Protein AF-A0A1M3MTK0-F1 (afdb_monomer)

Foldseek 3Di:
DDDDDDDDDDDDDDDDDDDDPDPPPPVPDPPPDPPDPDDDDQWDWDADVVQQKIFIWGQDPVGTDGPDMDHDQDFDQDPPRNVDTDRPPDD

Sequence (91 aa):
MPARVQGRQPRFAQPQRRGGSGARRRRSAPRGRGSAPPHEPSHVWFVDPEARTLEILEKDERGYRVFEVFSGDAKVRAVPFDAIELELWAR

Radius of gyration: 36.06 Å; Cα contacts (8 Å, |Δi|>4): 84; chains: 1; bounding box: 75×51×88 Å

Secondary structure (DSSP, 8-state):
-PPP--PPPPP----------------------PPPPPPPPSEEEEEETTTTEEEEEEE-SS-EEEEEEEETT-EE--TTSTTS-EETT--

Nearest PDB structures (foldseek):
  8ikr-assembly1_A  TM=8.269E-01  e=7.342E-01  Escherichia coli 908519
  5cj0-assembly1_A  TM=8.505E-01  e=1.961E+00  Homo sapiens
  1fu1-assembly1_B  TM=7.549E-01  e=1.413E+00  Homo sapiens
  5cj0-assembly1_B  TM=8.163E-01  e=2.548E+00  Homo sapiens

pLDDT: mean 78.26, std 20.33, range [39.72, 98.19]

Structure (mmCIF, N/CA/C/O backbone):
data_AF-A0A1M3MTK0-F1
#
_entry.id   AF-A0A1M3MTK0-F1
#
loop_
_atom_site.group_PDB
_atom_site.id
_atom_site.type_symbol
_atom_site.label_atom_id
_atom_site.label_alt_id
_atom_site.label_comp_id
_atom_site.label_asym_id
_atom_site.label_entity_id
_atom_site.label_seq_id
_atom_site.pdbx_PDB_ins_code
_atom_site.Cartn_x
_atom_site.Cartn_y
_atom_site.Cartn_z
_atom_site.occupancy
_atom_site.B_iso_or_equiv
_atom_site.auth_seq_id
_atom_site.auth_comp_id
_atom_site.auth_asym_id
_atom_site.auth_atom_id
_atom_site.pdbx_PDB_model_num
ATOM 1 N N . MET A 1 1 ? 53.070 -38.348 -68.704 1.00 45.06 1 MET A N 1
ATOM 2 C CA . MET A 1 1 ? 54.191 -38.696 -67.804 1.00 45.06 1 MET A CA 1
ATOM 3 C C . MET A 1 1 ? 54.779 -37.415 -67.202 1.00 45.06 1 MET A C 1
ATOM 5 O O . MET A 1 1 ? 55.651 -36.836 -67.836 1.00 45.06 1 MET A O 1
ATOM 9 N N . PRO A 1 2 ? 54.298 -36.895 -66.056 1.00 47.91 2 PRO A N 1
ATOM 10 C CA . PRO A 1 2 ? 54.937 -35.745 -65.415 1.00 47.91 2 PRO A CA 1
ATOM 11 C C . PRO A 1 2 ? 55.987 -36.191 -64.386 1.00 47.91 2 PRO A C 1
ATOM 13 O O . PRO A 1 2 ? 55.684 -36.894 -63.422 1.00 47.91 2 PRO A O 1
ATOM 16 N N . ALA A 1 3 ? 57.233 -35.771 -64.613 1.00 49.81 3 ALA A N 1
ATOM 17 C CA . ALA A 1 3 ? 58.346 -35.955 -63.695 1.00 49.81 3 ALA A CA 1
ATOM 18 C C . ALA A 1 3 ? 58.255 -34.968 -62.520 1.00 49.81 3 ALA A C 1
ATOM 20 O O . ALA A 1 3 ? 58.006 -33.775 -62.675 1.00 49.81 3 ALA A O 1
ATOM 21 N N . ARG A 1 4 ? 58.465 -35.525 -61.332 1.00 47.38 4 ARG A N 1
ATOM 22 C CA . ARG A 1 4 ? 58.443 -34.904 -60.010 1.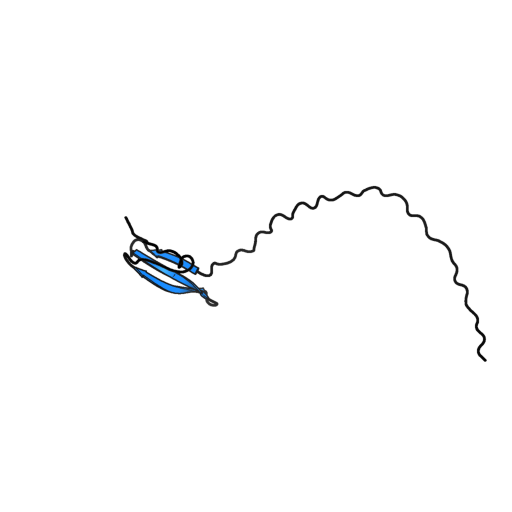00 47.38 4 ARG A CA 1
ATOM 23 C C . ARG A 1 4 ? 59.832 -34.328 -59.721 1.00 47.38 4 ARG A C 1
ATOM 25 O O . ARG A 1 4 ? 60.792 -35.089 -59.696 1.00 47.38 4 ARG A O 1
ATOM 32 N N . VAL A 1 5 ? 59.944 -33.034 -59.427 1.00 52.19 5 VAL A N 1
ATOM 33 C CA . VAL A 1 5 ? 61.136 -32.460 -58.777 1.00 52.19 5 VAL A CA 1
ATOM 34 C C . VAL A 1 5 ? 60.682 -31.682 -57.550 1.00 52.19 5 VAL A C 1
ATOM 36 O O . VAL A 1 5 ? 60.026 -30.649 -57.633 1.00 52.19 5 VAL A O 1
ATOM 39 N N . GLN A 1 6 ? 60.999 -32.262 -56.395 1.00 48.56 6 GLN A N 1
ATOM 40 C CA . GLN A 1 6 ? 60.775 -31.713 -55.065 1.00 48.56 6 GLN A CA 1
ATOM 41 C C . GLN A 1 6 ? 61.862 -30.674 -54.777 1.00 48.56 6 GLN A C 1
ATOM 43 O O . GLN A 1 6 ? 63.043 -31.006 -54.679 1.00 48.56 6 GLN A O 1
ATOM 48 N N . GLY A 1 7 ? 61.455 -29.413 -54.641 1.00 48.09 7 GLY A N 1
ATOM 49 C CA . GLY A 1 7 ? 62.309 -28.338 -54.149 1.00 48.09 7 GLY A CA 1
ATOM 50 C C . GLY A 1 7 ? 62.592 -28.513 -52.656 1.00 48.09 7 GLY A C 1
ATOM 51 O O . GLY A 1 7 ? 61.676 -28.561 -51.837 1.00 48.09 7 GLY A O 1
ATOM 52 N N . ARG A 1 8 ? 63.880 -28.632 -52.332 1.00 52.22 8 ARG A N 1
ATOM 53 C CA . ARG A 1 8 ? 64.480 -28.685 -50.993 1.00 52.22 8 ARG A CA 1
ATOM 54 C C . ARG A 1 8 ? 63.954 -27.572 -50.075 1.00 52.22 8 ARG A C 1
ATOM 56 O O . ARG A 1 8 ? 64.117 -26.397 -50.382 1.00 52.22 8 ARG A O 1
ATOM 63 N N . GLN A 1 9 ? 63.434 -27.944 -48.905 1.00 51.72 9 GLN A N 1
ATOM 64 C CA . GLN A 1 9 ? 63.292 -27.027 -47.770 1.00 51.72 9 GLN A CA 1
ATOM 65 C C . GLN A 1 9 ? 64.608 -26.985 -46.974 1.00 51.72 9 GLN A C 1
ATOM 67 O O . GLN A 1 9 ? 65.101 -28.051 -46.588 1.00 51.72 9 GLN A O 1
ATOM 72 N N . PRO A 1 10 ? 65.181 -25.809 -46.675 1.00 48.41 10 PRO A N 1
ATOM 73 C CA . PRO A 1 10 ? 66.220 -25.708 -45.664 1.00 48.41 10 PRO A CA 1
ATOM 74 C C . PRO A 1 10 ? 65.595 -25.789 -44.263 1.00 48.41 10 PRO A C 1
ATOM 76 O O . PRO A 1 10 ? 64.775 -24.965 -43.864 1.00 48.41 10 PRO A O 1
ATOM 79 N N . ARG A 1 11 ? 66.000 -26.827 -43.523 1.00 55.19 11 ARG A N 1
ATOM 80 C CA . ARG A 1 11 ? 65.937 -26.885 -42.056 1.00 55.19 11 ARG A CA 1
ATOM 81 C C . ARG A 1 11 ? 66.955 -25.900 -41.459 1.00 55.19 11 ARG A C 1
ATOM 83 O O . ARG A 1 11 ? 67.875 -25.489 -42.155 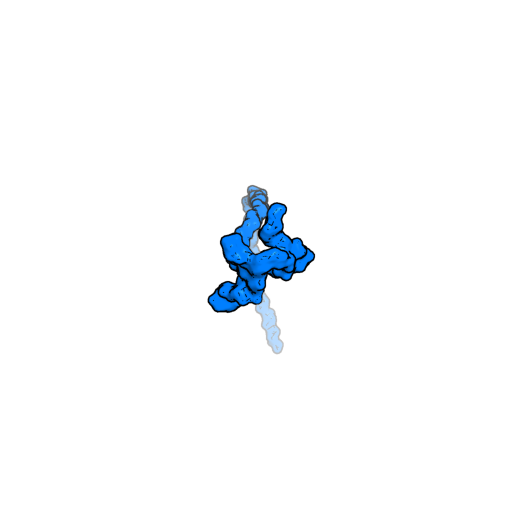1.00 55.19 11 ARG A O 1
ATOM 90 N N . PHE A 1 12 ? 66.819 -25.664 -40.150 1.00 39.72 12 PHE A N 1
ATOM 91 C CA . PHE A 1 12 ? 67.661 -24.854 -39.248 1.00 39.72 12 PHE A CA 1
ATOM 92 C C . PHE A 1 12 ? 67.242 -23.370 -39.199 1.00 39.72 12 PHE A C 1
ATOM 94 O O . PHE A 1 12 ? 67.114 -22.729 -40.225 1.00 39.72 12 PHE A O 1
ATOM 101 N N . ALA A 1 13 ? 66.977 -22.740 -38.055 1.00 45.19 13 ALA A N 1
ATOM 102 C CA . ALA A 1 13 ? 67.275 -23.086 -36.673 1.00 45.19 13 ALA A CA 1
ATOM 103 C C . ALA A 1 13 ? 66.264 -22.408 -35.731 1.00 45.19 13 ALA A C 1
ATOM 105 O O . ALA A 1 13 ? 65.878 -21.260 -35.936 1.00 45.19 13 ALA A O 1
ATOM 106 N N . GLN A 1 14 ? 65.875 -23.112 -34.668 1.00 57.56 14 GLN A N 1
ATOM 107 C CA . GLN A 1 14 ? 65.286 -22.500 -33.479 1.00 57.56 14 GLN A CA 1
ATOM 108 C C . GLN A 1 14 ? 66.411 -21.888 -32.631 1.00 57.56 14 GLN A C 1
ATOM 110 O O . GLN A 1 14 ? 67.320 -22.628 -32.245 1.00 57.56 14 GLN A O 1
ATOM 115 N N . PRO A 1 15 ? 66.344 -20.606 -32.237 1.00 48.72 15 PRO A N 1
ATOM 116 C CA . PRO A 1 15 ? 67.128 -20.109 -31.125 1.00 48.72 15 PRO A CA 1
ATOM 117 C C . PRO A 1 15 ? 66.302 -20.194 -29.838 1.00 48.72 15 PRO A C 1
ATOM 119 O O . PRO A 1 15 ? 65.356 -19.449 -29.607 1.00 48.72 15 PRO A O 1
ATOM 122 N N . GLN A 1 16 ? 66.698 -21.170 -29.027 1.0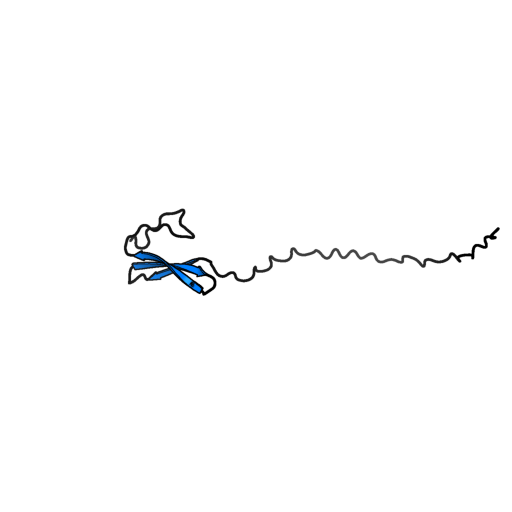0 56.69 16 GLN A N 1
ATOM 123 C CA . GLN A 1 16 ? 66.895 -21.088 -27.580 1.00 56.69 16 GLN A CA 1
ATOM 124 C C . GLN A 1 16 ? 65.833 -20.366 -26.735 1.00 56.69 16 GLN A C 1
ATOM 126 O O . GLN A 1 16 ? 65.831 -19.151 -26.547 1.00 56.69 16 GLN A O 1
ATOM 131 N N . ARG A 1 17 ? 65.048 -21.197 -26.043 1.00 51.78 17 ARG A N 1
ATOM 132 C CA . ARG A 1 17 ? 64.417 -20.855 -24.767 1.00 51.78 17 ARG A CA 1
ATOM 133 C C . ARG A 1 17 ? 65.504 -20.502 -23.749 1.00 51.78 17 ARG A C 1
ATOM 135 O O . ARG A 1 17 ? 66.167 -21.391 -23.221 1.00 51.78 17 ARG A O 1
ATOM 142 N N . ARG A 1 18 ? 65.660 -19.213 -23.446 1.00 47.06 18 ARG A N 1
ATOM 143 C CA . ARG A 1 18 ? 66.413 -18.735 -22.282 1.00 47.06 18 ARG A CA 1
ATOM 144 C C . ARG A 1 18 ? 65.448 -18.218 -21.219 1.00 47.06 18 ARG A C 1
ATOM 146 O O . ARG A 1 18 ? 64.670 -17.311 -21.471 1.00 47.06 18 ARG A O 1
ATOM 153 N N . GLY A 1 19 ? 65.534 -18.873 -20.062 1.00 43.41 19 GLY A N 1
ATOM 154 C CA . GLY A 1 19 ? 65.349 -18.372 -18.699 1.00 43.41 19 GLY A CA 1
ATOM 155 C C . GLY A 1 19 ? 64.366 -17.232 -18.443 1.00 43.41 19 GLY A C 1
ATOM 156 O O . GLY A 1 19 ? 64.584 -16.095 -18.838 1.00 43.41 19 GLY A O 1
ATOM 157 N N . GLY A 1 20 ? 63.369 -17.525 -17.614 1.00 44.94 20 GLY A N 1
ATOM 158 C CA . GLY A 1 20 ? 62.522 -16.509 -17.005 1.00 44.94 20 GLY A CA 1
ATOM 159 C C . GLY A 1 20 ? 61.643 -17.092 -15.914 1.00 44.94 20 GLY A C 1
ATOM 160 O O . GLY A 1 20 ? 60.422 -17.036 -16.008 1.00 44.94 20 GLY A O 1
ATOM 161 N N . SER A 1 21 ? 62.270 -17.703 -14.903 1.00 55.50 21 SER A N 1
ATOM 162 C CA . SER A 1 21 ? 61.618 -17.996 -13.627 1.00 55.50 21 SER A CA 1
ATOM 163 C C . SER A 1 21 ? 61.020 -16.704 -13.083 1.00 55.50 21 SER A C 1
ATOM 165 O O . SER A 1 21 ? 61.718 -15.723 -12.840 1.00 55.50 21 SER A O 1
ATOM 167 N N . GLY A 1 22 ? 59.701 -16.696 -12.968 1.00 49.72 22 GLY A N 1
ATOM 168 C CA . GLY A 1 22 ? 58.956 -15.505 -12.614 1.00 49.72 22 GLY A CA 1
ATOM 169 C C . GLY A 1 22 ? 57.468 -15.731 -12.758 1.00 49.72 22 GLY A C 1
ATOM 170 O O . GLY A 1 22 ? 56.758 -14.848 -13.232 1.00 49.72 22 GLY A O 1
ATOM 171 N N . ALA A 1 23 ? 56.976 -16.901 -12.338 1.00 54.91 23 ALA A N 1
ATOM 172 C CA . ALA A 1 23 ? 55.570 -17.054 -12.006 1.00 54.91 23 ALA A CA 1
ATOM 173 C C . ALA A 1 23 ? 55.283 -16.160 -10.791 1.00 54.91 23 ALA A C 1
ATOM 175 O O . ALA A 1 23 ? 55.119 -16.625 -9.664 1.00 54.91 23 ALA A O 1
ATOM 176 N N . ARG A 1 24 ? 55.203 -14.842 -11.015 1.00 58.50 24 ARG A N 1
ATOM 177 C CA . ARG A 1 24 ? 54.381 -13.975 -10.188 1.00 58.50 24 ARG A CA 1
ATOM 178 C C . ARG A 1 24 ? 52.976 -14.501 -10.408 1.00 58.50 24 ARG A C 1
ATOM 180 O O . ARG A 1 24 ? 52.278 -14.076 -11.323 1.00 58.50 24 ARG A O 1
ATOM 187 N N . ARG A 1 25 ? 52.586 -15.469 -9.574 1.00 61.34 25 ARG A N 1
ATOM 188 C CA . ARG A 1 25 ? 51.194 -15.712 -9.230 1.00 61.34 25 ARG A CA 1
ATOM 189 C C . ARG A 1 25 ? 50.687 -14.354 -8.772 1.00 61.34 25 ARG A C 1
ATOM 191 O O . ARG A 1 25 ? 50.849 -13.977 -7.613 1.00 61.34 25 ARG A O 1
ATOM 198 N N . ARG A 1 26 ? 50.167 -13.565 -9.715 1.00 57.44 26 ARG A N 1
ATOM 199 C CA . ARG A 1 26 ? 49.265 -12.472 -9.404 1.00 57.44 26 ARG A CA 1
ATOM 200 C C . ARG A 1 26 ? 48.155 -13.191 -8.665 1.00 57.44 26 ARG A C 1
ATOM 202 O O . ARG A 1 26 ? 47.399 -13.941 -9.272 1.00 57.44 26 ARG A O 1
ATOM 209 N N . ARG A 1 27 ? 48.179 -13.103 -7.335 1.00 56.25 27 ARG A N 1
ATOM 210 C CA . ARG A 1 27 ? 47.032 -13.458 -6.517 1.00 56.25 27 ARG A CA 1
ATOM 211 C C . ARG A 1 27 ? 45.919 -12.593 -7.078 1.00 56.25 27 ARG A C 1
ATOM 213 O O . ARG A 1 27 ? 45.917 -11.386 -6.854 1.00 56.25 27 ARG A O 1
ATOM 220 N N . SER A 1 28 ? 45.081 -13.183 -7.921 1.00 56.31 28 SER A N 1
ATOM 221 C CA . SER A 1 28 ? 43.824 -12.588 -8.319 1.00 56.31 28 SER A CA 1
ATOM 222 C C . SER A 1 28 ? 43.064 -12.427 -7.016 1.00 56.31 28 SER A C 1
ATOM 224 O O . SER A 1 28 ? 42.556 -13.404 -6.470 1.00 56.31 28 SER A O 1
ATOM 226 N N . ALA A 1 29 ? 43.101 -11.221 -6.453 1.00 63.66 29 ALA A N 1
ATOM 227 C CA . ALA A 1 29 ? 42.184 -10.860 -5.394 1.00 63.66 29 ALA A CA 1
ATOM 228 C C . ALA A 1 29 ? 40.775 -11.181 -5.917 1.00 63.66 29 ALA A C 1
ATOM 230 O O . ALA A 1 29 ? 40.517 -10.924 -7.103 1.00 63.66 29 ALA A O 1
ATOM 231 N N . PRO A 1 30 ? 39.886 -11.780 -5.105 1.00 64.38 30 PRO A N 1
ATOM 232 C CA . PRO A 1 30 ? 38.499 -11.914 -5.513 1.00 64.38 30 PRO A CA 1
ATOM 233 C C . PRO A 1 30 ? 38.047 -10.509 -5.889 1.00 64.38 30 PRO A C 1
ATOM 235 O O . PRO A 1 30 ? 38.191 -9.588 -5.083 1.00 64.38 30 PRO A O 1
ATOM 238 N N . ARG A 1 31 ? 37.628 -10.318 -7.149 1.00 67.25 31 ARG A N 1
ATOM 239 C CA . ARG A 1 31 ? 37.061 -9.044 -7.589 1.00 67.25 31 ARG A CA 1
ATOM 240 C C . ARG A 1 31 ? 35.973 -8.738 -6.574 1.00 67.25 31 ARG A C 1
ATOM 242 O O . ARG A 1 31 ? 35.003 -9.493 -6.488 1.00 67.25 31 ARG A O 1
ATOM 249 N N . GLY A 1 32 ? 36.215 -7.724 -5.741 1.00 65.19 32 GLY A N 1
ATOM 250 C CA . GLY A 1 32 ? 35.239 -7.242 -4.782 1.00 65.19 32 GLY A CA 1
ATOM 251 C C . GLY A 1 32 ? 33.935 -7.101 -5.538 1.00 65.19 32 GLY A C 1
ATOM 252 O O . GLY A 1 32 ? 33.941 -6.585 -6.658 1.00 65.19 32 GLY A O 1
ATOM 253 N N . ARG A 1 33 ? 32.885 -7.705 -4.979 1.00 68.69 33 ARG A N 1
ATOM 254 C CA . ARG A 1 33 ? 31.531 -7.761 -5.525 1.00 68.69 33 ARG A CA 1
ATOM 255 C C . ARG A 1 33 ? 31.247 -6.403 -6.164 1.00 68.69 33 ARG A C 1
ATOM 257 O O . ARG A 1 33 ? 31.171 -5.411 -5.444 1.00 68.69 33 ARG A O 1
ATOM 264 N N . GLY A 1 34 ? 31.238 -6.342 -7.499 1.00 65.38 34 GLY A N 1
ATOM 265 C CA . GLY A 1 34 ? 30.912 -5.102 -8.191 1.00 65.38 34 GLY A CA 1
ATOM 266 C C . GLY A 1 34 ? 29.590 -4.628 -7.613 1.00 65.38 34 GLY A C 1
ATOM 267 O O . GLY A 1 34 ? 28.682 -5.450 -7.470 1.00 65.38 34 GLY A O 1
ATOM 268 N N . SER A 1 35 ? 29.511 -3.367 -7.182 1.00 72.00 35 SER A N 1
ATOM 269 C CA . SER A 1 35 ? 28.225 -2.798 -6.790 1.00 72.00 35 SER A CA 1
ATOM 270 C C . SER A 1 35 ? 27.278 -3.074 -7.946 1.00 72.00 35 SER A C 1
ATOM 272 O O . SER A 1 35 ? 27.564 -2.663 -9.074 1.00 72.00 35 SER A O 1
ATOM 274 N N . ALA A 1 36 ? 26.204 -3.823 -7.692 1.00 64.94 36 ALA A N 1
ATOM 275 C CA . ALA A 1 36 ? 25.132 -3.893 -8.665 1.00 64.94 36 ALA A CA 1
ATOM 276 C C . ALA A 1 36 ? 24.722 -2.440 -8.966 1.00 64.94 36 ALA A C 1
ATOM 278 O O . ALA A 1 36 ? 24.745 -1.609 -8.044 1.00 64.94 36 ALA A O 1
ATOM 279 N N . PRO A 1 37 ? 24.432 -2.095 -10.230 1.00 70.94 37 PRO A N 1
ATOM 280 C CA . PRO A 1 37 ? 23.878 -0.785 -10.525 1.00 70.94 37 PRO A CA 1
ATOM 281 C C . PRO A 1 37 ? 22.632 -0.576 -9.647 1.00 70.94 37 PRO A C 1
ATOM 283 O O . PRO A 1 37 ? 21.936 -1.555 -9.349 1.00 70.94 37 PRO A O 1
ATOM 286 N N . PRO A 1 38 ? 22.372 0.657 -9.180 1.00 75.94 38 PRO A N 1
ATOM 287 C CA . PRO A 1 38 ? 21.172 0.937 -8.406 1.00 75.94 38 PRO A CA 1
ATOM 288 C C . PRO A 1 38 ? 19.955 0.474 -9.210 1.00 75.94 38 PRO A C 1
ATOM 290 O O . PRO A 1 38 ? 19.783 0.867 -10.363 1.00 75.94 38 PRO A O 1
ATOM 293 N N . HIS A 1 39 ? 19.159 -0.414 -8.621 1.00 83.06 39 HIS A N 1
ATOM 294 C CA . HIS A 1 39 ? 17.862 -0.788 -9.161 1.00 83.06 39 HIS A CA 1
ATOM 295 C C . HIS A 1 39 ? 16.804 0.043 -8.448 1.00 83.06 39 HIS A C 1
ATOM 297 O O . HIS A 1 39 ? 16.876 0.263 -7.239 1.00 83.06 39 HIS A O 1
ATOM 303 N N . GLU A 1 40 ? 15.833 0.521 -9.208 1.00 88.81 40 GLU A N 1
ATOM 304 C CA . GLU A 1 40 ? 14.672 1.197 -8.647 1.00 88.81 40 GLU A CA 1
ATOM 305 C C . GLU A 1 40 ? 13.679 0.127 -8.164 1.00 88.81 40 GLU A C 1
ATOM 307 O O . GLU A 1 40 ? 13.490 -0.873 -8.867 1.00 88.81 40 GLU A O 1
ATOM 312 N N . PRO A 1 41 ? 13.074 0.283 -6.975 1.00 93.31 41 PRO A N 1
ATOM 313 C CA . PRO A 1 41 ? 12.139 -0.704 -6.455 1.00 93.31 41 PRO A CA 1
ATOM 314 C C . PRO A 1 41 ? 10.882 -0.772 -7.331 1.00 93.31 41 PRO A C 1
ATOM 316 O O . PRO A 1 41 ? 10.421 0.234 -7.863 1.00 93.31 41 PRO A O 1
ATOM 319 N N . SER A 1 42 ? 10.308 -1.967 -7.479 1.00 94.56 42 SER A N 1
ATOM 320 C CA . SER A 1 42 ? 9.032 -2.126 -8.186 1.00 94.56 42 SER A CA 1
ATOM 321 C C . SER A 1 42 ? 7.852 -1.591 -7.380 1.00 94.56 42 SER A C 1
ATOM 323 O O . SER A 1 42 ? 6.857 -1.202 -7.975 1.00 94.56 42 SER A O 1
ATOM 325 N N . HIS A 1 43 ? 7.968 -1.566 -6.048 1.00 96.38 43 HIS A N 1
ATOM 326 C CA . HIS A 1 43 ? 6.920 -1.118 -5.137 1.00 96.38 43 HIS A CA 1
ATOM 327 C C . HIS A 1 43 ? 7.473 -0.111 -4.127 1.00 96.38 43 HIS A C 1
ATOM 329 O O . HIS A 1 43 ? 8.543 -0.324 -3.552 1.00 96.38 43 HIS A O 1
ATOM 335 N N . VAL A 1 44 ? 6.728 0.965 -3.891 1.00 96.75 44 VAL A N 1
ATOM 336 C CA . VAL A 1 44 ? 7.006 1.984 -2.873 1.00 96.75 44 VAL A CA 1
ATOM 337 C C . VAL A 1 44 ? 5.792 2.106 -1.968 1.00 96.75 44 VAL A C 1
ATOM 339 O O . VAL A 1 44 ? 4.665 2.133 -2.442 1.00 96.75 44 VAL A O 1
ATOM 342 N N . TRP A 1 45 ? 6.020 2.172 -0.662 1.00 97.00 45 TRP A N 1
ATOM 343 C CA . TRP A 1 45 ? 4.971 2.410 0.325 1.00 97.00 45 TRP A CA 1
ATOM 344 C C . TRP A 1 45 ? 5.027 3.876 0.740 1.00 97.00 45 TRP A C 1
ATOM 346 O O . TRP A 1 45 ? 6.041 4.318 1.284 1.00 97.00 45 TRP A O 1
ATOM 356 N N . PHE A 1 46 ? 3.964 4.627 0.467 1.00 97.19 46 PHE A N 1
ATOM 357 C CA . PHE A 1 46 ? 3.809 6.004 0.919 1.00 97.19 46 PHE A CA 1
ATOM 358 C C . PHE A 1 46 ? 2.874 6.032 2.125 1.00 97.19 46 PHE A C 1
ATOM 360 O O . PHE A 1 46 ? 1.714 5.640 2.040 1.00 97.19 46 PHE A O 1
ATOM 367 N N . VAL A 1 47 ? 3.407 6.455 3.266 1.00 96.56 47 VAL A N 1
ATOM 368 C CA . VAL A 1 47 ? 2.706 6.453 4.549 1.00 96.56 47 VAL A CA 1
ATOM 369 C C . VAL A 1 47 ? 2.403 7.896 4.921 1.00 96.56 47 VAL A C 1
ATOM 371 O O . VAL A 1 47 ? 3.333 8.687 5.075 1.00 96.56 47 VAL A O 1
ATOM 374 N N . ASP A 1 48 ? 1.125 8.216 5.113 1.00 97.00 48 ASP A N 1
ATOM 375 C CA . ASP A 1 48 ? 0.684 9.460 5.744 1.00 97.00 48 ASP A CA 1
ATOM 376 C C . ASP A 1 48 ? 0.164 9.143 7.157 1.00 97.00 48 ASP A C 1
ATOM 378 O O . ASP A 1 48 ? -0.943 8.610 7.306 1.00 97.00 48 ASP A O 1
ATOM 382 N N . PRO A 1 49 ? 0.941 9.439 8.215 1.00 94.44 49 PRO A N 1
ATOM 383 C CA . PRO A 1 49 ? 0.536 9.158 9.590 1.00 94.44 49 PRO A CA 1
ATOM 384 C C . PRO A 1 49 ? -0.580 10.065 10.117 1.00 94.44 49 PRO A C 1
ATOM 386 O O . PRO A 1 49 ? -1.308 9.653 11.022 1.00 94.44 49 PRO A O 1
ATOM 389 N N . GLU A 1 50 ? -0.718 11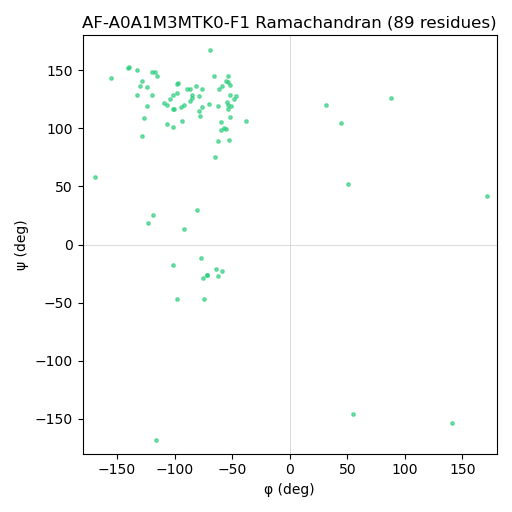.288 9.594 1.00 95.31 50 GLU A N 1
ATOM 390 C CA . GLU A 1 50 ? -1.757 12.226 10.035 1.00 95.31 50 GLU A CA 1
ATOM 391 C C . GLU A 1 50 ? -3.118 11.789 9.493 1.00 95.31 50 GLU A C 1
ATOM 393 O O . GLU A 1 50 ? -4.084 11.672 10.250 1.00 95.31 50 GLU A O 1
ATOM 398 N N . ALA A 1 51 ? -3.171 11.459 8.200 1.00 95.81 51 ALA A N 1
ATOM 399 C CA . ALA A 1 51 ? -4.359 10.905 7.558 1.00 95.81 51 ALA A CA 1
ATOM 400 C C . ALA A 1 51 ? -4.583 9.416 7.883 1.00 95.81 51 ALA A C 1
ATOM 402 O O . ALA A 1 51 ? -5.650 8.875 7.585 1.00 95.81 51 ALA A O 1
ATOM 403 N N . ARG A 1 52 ? -3.593 8.747 8.492 1.00 96.88 52 ARG A N 1
ATOM 404 C CA . ARG A 1 52 ? -3.547 7.292 8.723 1.00 96.88 52 ARG A CA 1
ATOM 405 C C . ARG A 1 52 ? -3.818 6.504 7.451 1.00 96.88 52 ARG A C 1
ATOM 407 O O . ARG A 1 52 ? -4.688 5.630 7.424 1.00 96.88 52 ARG A O 1
ATOM 414 N N . THR A 1 53 ? -3.075 6.825 6.399 1.00 97.44 53 THR A N 1
ATOM 415 C CA . THR A 1 53 ? -3.160 6.119 5.121 1.00 97.44 53 THR A CA 1
ATOM 416 C C . THR A 1 53 ? -1.833 5.481 4.734 1.00 97.44 53 THR A C 1
ATOM 418 O O . THR A 1 53 ? -0.754 5.962 5.087 1.00 97.44 53 THR A O 1
ATOM 421 N N . LEU A 1 54 ? -1.932 4.358 4.029 1.00 97.69 54 LEU A N 1
ATOM 422 C CA . LEU A 1 54 ? -0.831 3.713 3.331 1.00 97.69 54 LEU A CA 1
ATOM 423 C C . LEU A 1 54 ? -1.231 3.562 1.868 1.00 97.69 54 LEU A C 1
ATOM 425 O O . LEU A 1 54 ? -2.185 2.851 1.560 1.00 97.69 54 LEU A O 1
ATOM 429 N N . GLU A 1 55 ? -0.467 4.182 0.980 1.00 98.19 55 GLU A N 1
ATOM 430 C CA . GLU A 1 55 ? -0.565 3.982 -0.459 1.00 98.19 55 GLU A CA 1
ATOM 431 C C . GLU A 1 55 ? 0.562 3.058 -0.919 1.00 98.19 55 GLU A C 1
ATOM 433 O O . GLU A 1 55 ? 1.740 3.274 -0.623 1.00 98.19 55 GLU A O 1
ATOM 438 N N . ILE A 1 56 ? 0.204 2.019 -1.662 1.00 97.94 56 ILE A N 1
ATOM 439 C CA . ILE A 1 56 ? 1.148 1.145 -2.349 1.00 97.94 56 ILE A CA 1
ATOM 440 C C . ILE A 1 56 ? 1.284 1.682 -3.760 1.00 97.94 56 ILE A C 1
ATOM 442 O O . ILE A 1 56 ? 0.304 1.722 -4.498 1.00 97.94 56 ILE A O 1
ATOM 446 N N . LEU A 1 57 ? 2.483 2.092 -4.146 1.00 98.00 57 LEU A N 1
ATOM 447 C CA . LEU A 1 57 ? 2.774 2.540 -5.494 1.00 98.00 57 LEU A CA 1
ATOM 448 C C . LEU A 1 57 ? 3.533 1.454 -6.243 1.00 98.00 57 LEU A C 1
ATOM 450 O O . LEU A 1 57 ? 4.602 1.040 -5.798 1.00 98.00 57 LEU A O 1
ATOM 454 N N . GLU A 1 58 ? 3.023 1.043 -7.398 1.00 96.94 58 GLU A N 1
ATOM 455 C CA . GLU A 1 58 ? 3.711 0.137 -8.315 1.00 96.94 58 GLU A CA 1
ATOM 456 C C . GLU A 1 58 ? 4.386 0.944 -9.428 1.00 96.94 58 GLU A C 1
ATOM 458 O O . GLU A 1 58 ? 3.830 1.915 -9.956 1.00 96.94 58 GLU A O 1
ATOM 463 N N . LYS A 1 59 ? 5.609 0.551 -9.779 1.00 96.31 59 LYS A N 1
ATOM 464 C CA . LYS A 1 59 ? 6.369 1.152 -10.865 1.00 96.31 59 LYS A CA 1
ATOM 465 C C . LYS A 1 59 ? 6.007 0.522 -12.207 1.00 96.31 59 LYS A C 1
ATOM 467 O O . LYS A 1 59 ? 6.174 -0.680 -12.397 1.00 96.31 59 LYS A O 1
ATOM 472 N N . ASP A 1 60 ? 5.629 1.356 -13.167 1.00 93.31 60 ASP A N 1
ATOM 473 C CA . ASP A 1 60 ? 5.447 0.992 -14.569 1.00 93.31 60 ASP A CA 1
ATOM 474 C C . ASP A 1 60 ? 6.438 1.736 -15.491 1.00 93.31 60 ASP A C 1
ATOM 476 O O . ASP A 1 60 ? 7.405 2.358 -15.043 1.00 93.31 60 ASP A O 1
ATOM 480 N N . GLU A 1 61 ? 6.204 1.677 -16.805 1.00 93.94 61 GLU A N 1
ATOM 481 C CA . GLU A 1 61 ? 7.000 2.392 -17.814 1.00 93.94 61 GLU A CA 1
ATOM 482 C C . GLU A 1 61 ? 6.922 3.927 -17.698 1.00 93.94 61 GLU A C 1
ATOM 484 O O . GLU A 1 61 ? 7.793 4.626 -18.214 1.00 93.94 61 GLU A O 1
ATOM 489 N N . ARG A 1 62 ? 5.878 4.466 -17.056 1.00 94.50 62 ARG A N 1
ATOM 490 C CA . ARG A 1 62 ? 5.606 5.906 -16.929 1.00 94.50 62 ARG A CA 1
ATOM 491 C C . ARG A 1 62 ? 5.995 6.469 -15.563 1.00 94.50 62 ARG A C 1
ATOM 493 O O . ARG A 1 62 ? 6.129 7.685 -15.442 1.00 94.50 62 ARG A O 1
ATOM 500 N N . GLY A 1 63 ? 6.180 5.621 -14.556 1.00 94.94 63 GLY A N 1
ATOM 501 C CA . GLY A 1 63 ? 6.594 6.002 -13.212 1.00 94.94 63 GLY A CA 1
ATOM 502 C C . GLY A 1 63 ? 5.869 5.204 -12.135 1.00 94.94 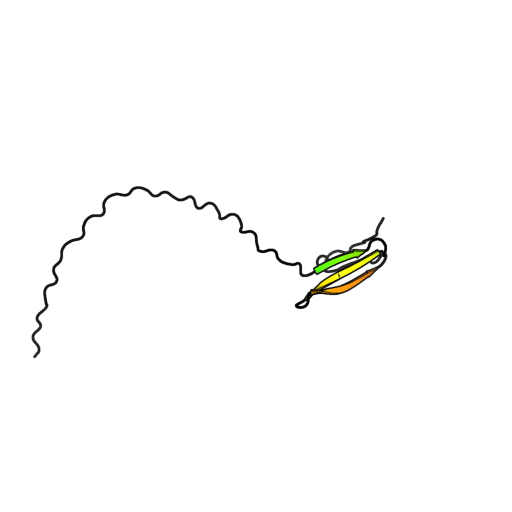63 GLY A C 1
ATOM 503 O O . GLY A 1 63 ? 5.442 4.076 -12.349 1.00 94.94 63 GLY A O 1
ATOM 504 N N . TYR A 1 64 ? 5.748 5.788 -10.948 1.00 97.25 64 TYR A N 1
ATOM 505 C CA . TYR A 1 64 ? 4.994 5.18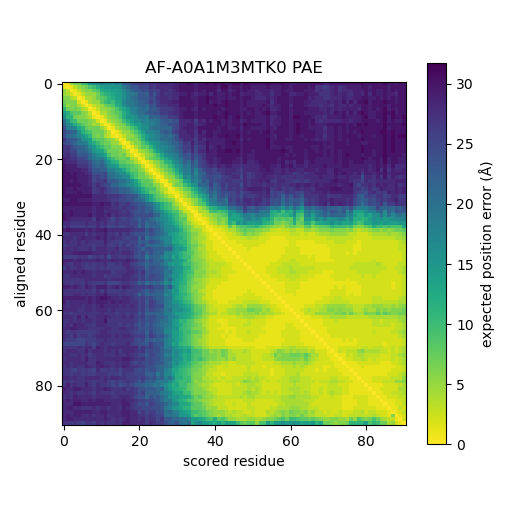5 -9.853 1.00 97.25 64 TYR A CA 1
ATOM 506 C C . TYR A 1 64 ? 3.520 5.565 -9.948 1.00 97.25 64 TYR A C 1
ATOM 508 O O . TYR A 1 64 ? 3.185 6.735 -10.143 1.00 97.25 64 TYR A O 1
ATOM 516 N N . ARG A 1 65 ? 2.640 4.577 -9.791 1.00 97.12 65 ARG A N 1
ATOM 517 C CA . ARG A 1 65 ? 1.188 4.766 -9.762 1.00 97.12 65 ARG A CA 1
ATOM 518 C C . ARG A 1 65 ? 0.615 4.097 -8.527 1.00 97.12 65 ARG A C 1
ATOM 520 O O . ARG A 1 65 ? 1.053 3.009 -8.173 1.00 97.12 65 ARG A O 1
ATOM 527 N N . VAL A 1 66 ? -0.366 4.739 -7.899 1.00 97.44 66 VAL A N 1
ATOM 528 C CA . VAL A 1 66 ? -1.085 4.158 -6.763 1.00 97.44 66 VAL A CA 1
ATOM 529 C C . VAL A 1 66 ? -1.801 2.892 -7.231 1.00 97.44 66 VAL A C 1
ATOM 531 O O . VAL A 1 66 ? -2.628 2.936 -8.141 1.00 97.44 66 VAL A O 1
ATOM 534 N N . PHE A 1 67 ? -1.427 1.775 -6.626 1.00 96.94 67 PHE A N 1
ATOM 535 C CA . PHE A 1 67 ? -1.942 0.438 -6.877 1.00 96.94 67 PHE A CA 1
ATOM 536 C C . PHE A 1 67 ? -3.011 0.064 -5.844 1.00 96.94 67 PHE A C 1
ATOM 538 O O . PHE A 1 67 ? -4.102 -0.362 -6.213 1.00 96.94 67 PHE A O 1
ATOM 545 N N . GLU A 1 68 ? -2.737 0.307 -4.560 1.00 97.12 68 GLU A N 1
ATOM 546 C CA . GLU A 1 68 ? -3.664 0.063 -3.449 1.00 97.12 68 GLU A CA 1
ATOM 547 C C . GLU A 1 68 ? -3.586 1.189 -2.416 1.00 97.12 68 GLU A C 1
ATOM 549 O O . GLU A 1 68 ? -2.540 1.819 -2.254 1.00 97.12 68 GLU A O 1
ATOM 554 N N . VAL A 1 69 ? -4.689 1.429 -1.702 1.00 97.38 69 VAL A N 1
ATOM 555 C CA . VAL A 1 69 ? -4.757 2.395 -0.599 1.00 97.38 69 VAL A CA 1
ATOM 556 C C . VAL A 1 69 ? -5.452 1.753 0.592 1.00 97.38 69 VAL A C 1
ATOM 558 O O . VAL A 1 69 ? -6.562 1.234 0.473 1.00 97.38 69 VAL A O 1
ATOM 561 N N . PHE A 1 70 ? -4.814 1.842 1.752 1.00 97.38 70 PHE A N 1
ATOM 562 C CA . PHE A 1 70 ? -5.345 1.415 3.039 1.00 97.38 70 PHE A CA 1
ATOM 563 C C . PHE A 1 70 ? -5.502 2.627 3.949 1.00 97.38 70 PHE A C 1
ATOM 565 O O . PHE A 1 70 ? -4.687 3.549 3.905 1.00 97.38 70 PHE A O 1
ATOM 572 N N . SER A 1 71 ? -6.535 2.631 4.789 1.00 95.88 71 SER A N 1
ATOM 573 C CA . SER A 1 71 ? -6.790 3.720 5.730 1.00 95.88 71 SER A CA 1
ATOM 574 C C . SER A 1 71 ? -7.252 3.209 7.088 1.00 95.88 71 SER A C 1
ATOM 576 O O . SER A 1 71 ? -7.841 2.130 7.196 1.00 95.88 71 SER A O 1
ATOM 578 N N . GLY A 1 72 ? -6.979 3.998 8.130 1.00 93.44 72 GLY A N 1
ATOM 579 C CA . GLY A 1 72 ? -7.348 3.661 9.502 1.00 93.44 72 GLY A CA 1
ATOM 580 C C . GLY A 1 72 ? -6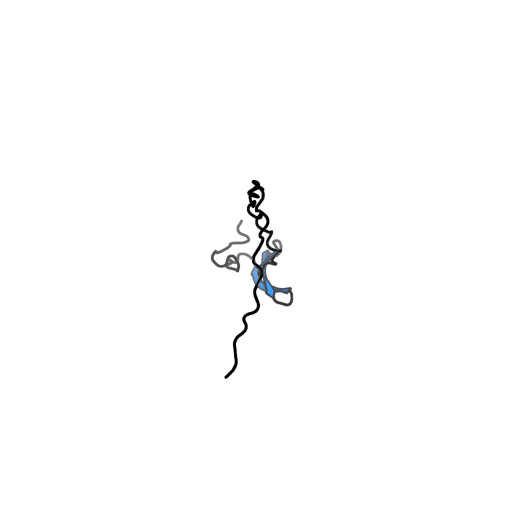.804 2.294 9.916 1.00 93.44 72 GLY A C 1
ATOM 581 O O . GLY A 1 72 ? -5.742 1.882 9.461 1.00 93.44 72 GLY A O 1
ATOM 582 N N . ASP A 1 73 ? -7.545 1.567 10.747 1.00 92.19 73 ASP A N 1
ATOM 583 C CA . ASP A 1 73 ? -7.074 0.343 11.415 1.00 92.19 73 ASP A CA 1
ATOM 584 C C . ASP A 1 73 ? -7.118 -0.915 10.519 1.00 92.19 73 ASP A C 1
ATOM 586 O O . ASP A 1 73 ? -7.326 -2.035 10.990 1.00 92.19 73 ASP A O 1
ATOM 590 N N . ALA A 1 74 ? -6.955 -0.742 9.205 1.00 90.81 74 ALA A N 1
ATOM 591 C CA . ALA A 1 74 ? -6.921 -1.845 8.259 1.00 90.81 74 ALA A CA 1
ATOM 592 C C . ALA A 1 74 ? -5.749 -2.799 8.555 1.00 90.81 74 ALA A C 1
ATOM 594 O O . ALA A 1 74 ? -4.603 -2.382 8.730 1.00 90.81 74 ALA A O 1
ATOM 595 N N . LYS A 1 75 ? -6.047 -4.101 8.549 1.00 94.19 75 LYS A N 1
ATOM 596 C CA . LYS A 1 75 ? -5.054 -5.180 8.531 1.00 94.19 75 LYS A CA 1
ATOM 597 C C . LYS A 1 75 ? -4.520 -5.318 7.108 1.00 94.19 75 LYS A C 1
ATOM 599 O O . LYS A 1 75 ? -5.256 -5.727 6.211 1.00 94.19 75 LYS A O 1
ATOM 604 N N . VAL A 1 76 ? -3.261 -4.949 6.893 1.00 96.00 76 VAL A N 1
ATOM 605 C CA . VAL A 1 76 ? -2.664 -4.848 5.555 1.00 96.00 76 VAL A CA 1
ATOM 606 C C . VAL A 1 76 ? -1.860 -6.096 5.211 1.00 96.00 76 VAL A C 1
ATOM 608 O O . VAL A 1 76 ? -0.999 -6.522 5.976 1.00 96.00 76 VAL A O 1
ATOM 611 N N . ARG A 1 77 ? -2.116 -6.648 4.022 1.00 97.12 77 ARG A N 1
ATOM 612 C CA . ARG A 1 77 ? -1.296 -7.662 3.345 1.00 97.12 77 ARG A CA 1
ATOM 613 C C . ARG A 1 77 ? -1.025 -7.162 1.933 1.00 97.12 77 ARG A C 1
ATOM 615 O O . ARG A 1 77 ? -1.848 -7.364 1.050 1.00 97.12 77 ARG A O 1
ATOM 622 N N . ALA A 1 78 ? 0.098 -6.481 1.741 1.00 96.00 78 ALA A N 1
ATOM 623 C CA . ALA A 1 78 ? 0.442 -5.855 0.467 1.00 96.00 78 ALA A CA 1
ATOM 624 C C . ALA A 1 78 ? 1.884 -6.175 0.072 1.00 96.00 78 ALA A C 1
ATOM 626 O O . ALA A 1 78 ? 2.748 -6.348 0.932 1.00 96.00 78 ALA A O 1
ATOM 627 N N . VAL A 1 79 ? 2.161 -6.231 -1.231 1.00 94.31 79 VAL A N 1
ATOM 628 C CA . VAL A 1 79 ? 3.514 -6.443 -1.769 1.00 94.31 79 VAL A CA 1
ATOM 629 C C . VAL A 1 79 ? 4.441 -5.323 -1.274 1.00 94.31 79 VAL A C 1
ATOM 631 O O . VAL A 1 79 ? 4.040 -4.160 -1.292 1.00 94.31 79 VAL A O 1
ATOM 634 N N . PRO A 1 80 ? 5.682 -5.618 -0.842 1.00 92.12 80 PRO A N 1
ATOM 635 C CA . PRO A 1 80 ? 6.382 -6.906 -0.932 1.00 92.12 80 PRO A CA 1
ATOM 636 C C . PRO A 1 80 ? 6.218 -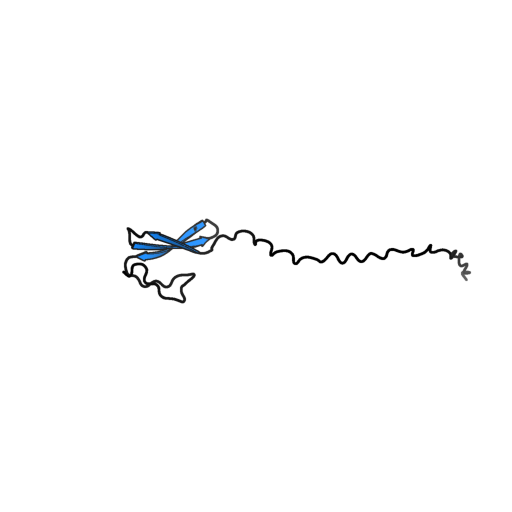7.827 0.291 1.00 92.12 80 PRO A C 1
ATOM 638 O O . PRO A 1 80 ? 6.974 -8.784 0.441 1.00 92.12 80 PRO A O 1
ATOM 641 N N . PHE A 1 81 ? 5.268 -7.535 1.179 1.00 94.56 81 PHE A N 1
ATOM 642 C CA . PHE A 1 81 ? 5.066 -8.221 2.457 1.00 94.56 81 PHE A CA 1
ATOM 643 C C . PHE A 1 81 ? 3.688 -8.889 2.567 1.00 94.56 81 PHE A C 1
ATOM 645 O O . PHE A 1 81 ? 3.197 -9.115 3.666 1.00 94.56 81 PHE A O 1
ATOM 652 N N . ASP A 1 82 ? 3.063 -9.246 1.450 1.00 95.56 82 ASP A N 1
ATOM 653 C CA . ASP A 1 82 ? 1.723 -9.844 1.371 1.00 95.56 82 ASP A CA 1
ATOM 654 C C . ASP A 1 82 ? 1.601 -11.173 2.145 1.00 95.56 82 ASP A C 1
ATOM 656 O O . ASP A 1 82 ? 0.524 -11.557 2.617 1.00 95.56 82 ASP A O 1
ATOM 660 N N . ALA A 1 83 ? 2.734 -11.841 2.372 1.00 97.56 83 ALA A N 1
ATOM 661 C CA . ALA A 1 83 ? 2.829 -13.029 3.211 1.00 97.56 83 ALA A CA 1
ATOM 662 C C . ALA A 1 83 ? 2.459 -12.783 4.690 1.00 97.56 83 ALA A C 1
ATOM 664 O O . ALA A 1 83 ? 1.995 -13.709 5.365 1.00 97.56 83 ALA A O 1
ATOM 665 N N . ILE A 1 84 ? 2.626 -11.561 5.206 1.00 95.81 84 ILE A N 1
ATOM 666 C CA . ILE A 1 84 ? 2.360 -11.205 6.607 1.00 95.81 84 ILE A CA 1
ATOM 667 C C . ILE A 1 84 ? 1.239 -10.174 6.719 1.00 95.81 84 ILE A C 1
ATOM 669 O O . ILE A 1 84 ? 1.062 -9.332 5.848 1.00 95.81 84 ILE A O 1
ATOM 673 N N . GLU A 1 85 ? 0.481 -10.246 7.811 1.00 96.38 85 GLU A N 1
ATOM 674 C CA . GLU A 1 85 ? -0.514 -9.229 8.153 1.00 96.38 85 GLU A CA 1
ATOM 675 C C . GLU A 1 85 ? 0.126 -8.131 9.005 1.00 96.38 85 GLU A C 1
ATOM 677 O O . GLU A 1 85 ? 0.847 -8.430 9.959 1.00 96.38 85 GLU A O 1
ATOM 682 N N . LEU A 1 86 ? -0.143 -6.875 8.660 1.00 93.88 86 LEU A N 1
ATOM 683 C CA . LEU A 1 86 ? 0.418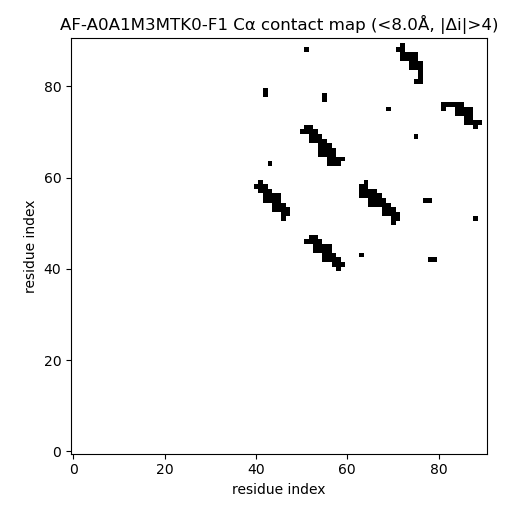 -5.690 9.300 1.00 93.88 86 LEU A CA 1
ATOM 684 C C . LEU A 1 86 ? -0.699 -4.821 9.889 1.00 93.88 86 LEU A C 1
ATOM 686 O O . LEU A 1 86 ? -1.638 -4.447 9.188 1.00 93.88 86 LEU A O 1
ATOM 690 N N . GLU A 1 87 ? -0.568 -4.459 11.166 1.00 93.75 87 GLU A N 1
ATOM 691 C CA . GLU A 1 87 ? -1.402 -3.452 11.834 1.00 93.75 87 GLU A CA 1
ATOM 692 C C . GLU A 1 87 ? -0.613 -2.137 11.910 1.00 93.75 87 GLU A C 1
ATOM 694 O O . GLU A 1 87 ? 0.298 -1.994 12.723 1.00 93.75 87 GLU A O 1
ATOM 699 N N . LEU A 1 88 ? -0.913 -1.188 11.018 1.00 89.75 88 LEU A N 1
ATOM 700 C CA . LEU A 1 88 ? -0.036 -0.032 10.764 1.00 89.75 88 LEU A CA 1
ATOM 701 C C . LEU A 1 88 ? -0.063 1.042 11.857 1.00 89.75 88 LEU A C 1
ATOM 703 O O . LEU A 1 88 ? 0.928 1.740 12.057 1.00 89.75 88 LEU A O 1
ATOM 707 N N . TRP A 1 89 ? -1.190 1.177 12.555 1.00 90.69 89 TRP A N 1
ATOM 708 C CA . TRP A 1 89 ? -1.417 2.239 13.546 1.00 90.69 89 TRP A CA 1
ATOM 709 C C . TRP A 1 89 ? -1.772 1.687 14.923 1.00 90.69 89 TRP A C 1
ATOM 711 O O . TRP A 1 89 ? -2.337 2.405 15.753 1.00 90.69 89 TRP A O 1
ATOM 721 N N . ALA A 1 90 ? -1.466 0.407 15.155 1.00 84.31 90 ALA A N 1
ATOM 722 C CA . ALA A 1 90 ? -1.579 -0.187 16.475 1.00 84.31 90 ALA A CA 1
ATOM 723 C C . ALA A 1 90 ? -0.751 0.631 17.479 1.00 84.31 90 ALA A C 1
ATOM 725 O O . ALA A 1 90 ? 0.322 1.149 17.156 1.00 84.31 90 ALA A O 1
ATOM 726 N N . ARG A 1 91 ? -1.301 0.794 18.681 1.00 74.38 91 ARG A N 1
ATOM 727 C CA . ARG A 1 91 ? -0.747 1.648 19.732 1.00 74.38 91 ARG A CA 1
ATOM 728 C C . ARG A 1 91 ? 0.128 0.872 20.704 1.00 74.38 91 ARG A C 1
ATOM 730 O O . ARG A 1 91 ? -0.236 -0.280 21.020 1.00 74.38 91 ARG A O 1
#

Mean predicted aligned error: 15.86 Å

Solvent-accessible surface area (backbone atoms only — not comparable to full-atom values): 6426 Å² total; per-residue (Å²): 137,86,84,86,80,85,81,83,77,84,79,87,79,86,83,75,94,72,87,77,93,69,86,72,74,72,76,76,67,77,76,70,78,71,79,72,76,90,73,81,70,60,60,47,80,48,74,41,79,90,79,33,33,40,35,36,24,40,52,59,99,90,44,74,40,83,71,47,78,46,56,64,89,46,76,40,58,50,82,98,47,48,93,44,83,40,67,87,72,73,130